Protein AF-A0A359MPA8-F1 (afdb_monomer)

Radius of gyration: 18.79 Å; Cα contacts (8 Å, |Δi|>4): 135; chains: 1; bounding box: 51×34×54 Å

pLDDT: mean 96.05, std 4.15, range [76.56, 98.75]

Nearest PDB structures (foldseek):
  2vrq-assembly3_C  TM=9.395E-01  e=3.680E-15  Thermobacillus xylanilyticus
  2vrk-assembly1_A  TM=9.372E-01  e=8.215E-15  Thermobacillus xylanilyticus
  6zt9-assembly1_C-2  TM=9.463E-01  e=1.312E-14  Thermobacillus xylanilyticus
  6zt9-assembly1_B  TM=9.565E-01  e=2.242E-14  Thermobacillus xylanilyticus
  6d25-assembly2_F  TM=9.970E-01  e=1.243E-12  Xanthomonas citri pv. citri str. 306

Structure (mmCIF, N/CA/C/O backbone):
data_AF-A0A359MPA8-F1
#
_entry.id   AF-A0A359MPA8-F1
#
loop_
_atom_site.group_PDB
_atom_site.id
_atom_site.type_symbol
_atom_site.label_atom_id
_atom_site.label_alt_id
_atom_site.label_comp_id
_atom_site.label_asym_id
_atom_site.label_entity_id
_atom_site.label_seq_id
_atom_site.pdbx_PDB_ins_code
_atom_site.Cartn_x
_atom_site.Cartn_y
_atom_site.Cartn_z
_atom_site.occupancy
_atom_site.B_iso_or_equiv
_atom_site.auth_seq_id
_atom_site.auth_comp_id
_atom_site.auth_asym_id
_atom_site.auth_atom_id
_atom_site.pdbx_PDB_model_num
ATOM 1 N N . MET A 1 1 ? -35.491 18.157 20.427 1.00 76.56 1 MET A N 1
ATOM 2 C CA . MET A 1 1 ? -34.309 18.252 21.314 1.00 76.56 1 MET A CA 1
ATOM 3 C C . MET A 1 1 ? -33.858 16.828 21.620 1.00 76.56 1 MET A C 1
ATOM 5 O O . MET A 1 1 ? -34.706 16.033 22.001 1.00 76.56 1 MET A O 1
ATOM 9 N N . VAL A 1 2 ? -32.594 16.470 21.375 1.00 92.50 2 VAL A N 1
ATOM 10 C CA . VAL A 1 2 ? -32.088 15.103 21.621 1.00 92.50 2 VAL A CA 1
ATOM 11 C C . VAL A 1 2 ? -31.337 15.079 22.949 1.00 92.50 2 VAL A C 1
ATOM 13 O O . VAL A 1 2 ? -30.534 15.971 23.213 1.00 92.50 2 VAL A O 1
ATOM 16 N N . LYS A 1 3 ? -31.595 14.060 23.777 1.00 94.38 3 LYS A N 1
ATOM 17 C CA . LYS A 1 3 ? -30.885 13.818 25.038 1.00 94.38 3 LYS A CA 1
ATOM 18 C C . LYS A 1 3 ? -30.109 12.506 24.936 1.00 94.38 3 LYS A C 1
ATOM 20 O O . LYS A 1 3 ? -30.696 11.470 24.642 1.00 94.38 3 LYS A O 1
ATOM 25 N N . LEU A 1 4 ? -28.803 12.560 25.190 1.00 95.94 4 LEU A N 1
ATOM 26 C CA . LEU A 1 4 ? -27.898 11.406 25.210 1.00 95.94 4 LEU A CA 1
ATOM 27 C C . LEU A 1 4 ? -27.312 11.228 26.615 1.00 95.94 4 LEU A C 1
ATOM 29 O O . LEU A 1 4 ? -27.088 12.206 27.325 1.00 95.94 4 LEU A O 1
ATOM 33 N N . PHE A 1 5 ? -27.056 9.979 27.007 1.00 96.12 5 PHE A N 1
ATOM 34 C CA . PHE A 1 5 ? -26.399 9.633 28.267 1.00 96.12 5 PHE A CA 1
ATOM 35 C C . PHE A 1 5 ? -25.278 8.623 28.012 1.00 96.12 5 PHE A C 1
ATOM 37 O O . PHE A 1 5 ? -25.505 7.588 27.384 1.00 96.12 5 PHE A O 1
ATOM 44 N N . VAL A 1 6 ? -24.081 8.912 28.524 1.00 96.75 6 VAL A N 1
ATOM 45 C CA . VAL A 1 6 ? -22.906 8.038 28.429 1.00 96.75 6 VAL A CA 1
ATOM 46 C C . VAL A 1 6 ? -22.594 7.505 29.824 1.00 96.75 6 VAL A C 1
ATOM 48 O O . VAL A 1 6 ? -22.337 8.280 30.740 1.00 96.75 6 VAL A O 1
ATOM 51 N N . ASN A 1 7 ? -22.626 6.180 29.990 1.00 97.38 7 ASN A N 1
ATOM 52 C CA . ASN A 1 7 ? -22.333 5.526 31.265 1.00 97.38 7 ASN A CA 1
ATOM 53 C C . ASN A 1 7 ? -20.922 4.906 31.247 1.00 97.38 7 ASN A C 1
ATOM 55 O O . ASN A 1 7 ? -20.761 3.835 30.652 1.00 97.38 7 ASN A O 1
ATOM 59 N N . PRO A 1 8 ? -19.920 5.507 31.916 1.00 95.94 8 PRO A N 1
ATOM 60 C CA . PRO A 1 8 ? -18.556 4.977 31.932 1.00 95.94 8 PRO A CA 1
ATOM 61 C C . PRO A 1 8 ? -18.437 3.639 32.682 1.00 95.94 8 PRO A C 1
ATOM 63 O O . PRO A 1 8 ? -17.514 2.875 32.418 1.00 95.94 8 PRO A O 1
ATOM 66 N N . ASN A 1 9 ? -19.401 3.294 33.545 1.00 97.31 9 ASN A N 1
ATOM 67 C CA . ASN A 1 9 ? -19.413 2.035 34.298 1.00 97.31 9 ASN A CA 1
ATOM 68 C C . ASN A 1 9 ? -19.991 0.855 33.494 1.00 97.31 9 ASN A C 1
ATOM 70 O O . ASN A 1 9 ? -20.021 -0.272 33.984 1.00 97.31 9 ASN A O 1
ATOM 74 N N . LYS A 1 10 ? -20.472 1.088 32.262 1.00 97.56 10 LYS A N 1
ATOM 75 C CA . LYS A 1 10 ? -21.071 0.055 31.402 1.00 97.56 10 LYS A CA 1
ATOM 76 C C . LYS A 1 10 ? -20.231 -0.183 30.145 1.00 97.56 10 LYS A C 1
ATOM 78 O O . LYS A 1 10 ? -20.598 0.250 29.052 1.00 97.56 10 LYS A O 1
ATOM 83 N N . LYS A 1 11 ? -19.124 -0.921 30.281 1.00 96.94 11 LYS A N 1
ATOM 84 C CA . LYS A 1 11 ? -18.295 -1.349 29.139 1.00 96.94 11 LYS A CA 1
ATOM 85 C C . LYS A 1 11 ? -19.082 -2.300 28.226 1.00 96.94 11 LYS A C 1
ATOM 87 O O . LYS A 1 11 ? -19.674 -3.267 28.696 1.00 96.94 11 LYS A O 1
ATOM 92 N N . LYS A 1 12 ? -19.096 -2.019 26.919 1.00 97.38 12 LYS A N 1
ATOM 93 C CA . LYS A 1 12 ? -19.820 -2.818 25.908 1.00 97.38 12 LYS A CA 1
ATOM 94 C C . LYS A 1 12 ? -18.946 -3.800 25.137 1.00 97.38 12 LYS A C 1
ATOM 96 O O . LYS A 1 12 ? -19.460 -4.783 24.624 1.00 97.38 12 LYS A O 1
ATOM 101 N N . GLY A 1 13 ? -17.648 -3.541 25.066 1.00 96.81 13 GLY A N 1
ATOM 102 C CA . GLY A 1 13 ? -16.708 -4.363 24.320 1.00 96.81 13 GLY A CA 1
ATOM 103 C C . GLY A 1 13 ? -15.340 -3.704 24.247 1.00 96.81 13 GLY A C 1
ATOM 104 O O . GLY A 1 13 ? -15.060 -2.742 24.970 1.00 96.81 13 GLY A O 1
ATOM 105 N N . HIS A 1 14 ? -14.495 -4.242 23.376 1.00 97.06 14 HIS A N 1
ATOM 106 C CA . HIS A 1 14 ? -13.218 -3.655 23.003 1.00 97.06 14 HIS A CA 1
ATOM 107 C C . HIS A 1 14 ? -13.295 -3.188 21.549 1.00 97.06 14 HIS A C 1
ATOM 109 O O . HIS A 1 14 ? -13.795 -3.909 20.689 1.00 97.06 14 HIS A O 1
ATOM 115 N N . ILE A 1 15 ? -12.825 -1.971 21.293 1.00 98.25 15 ILE A N 1
ATOM 116 C CA . ILE A 1 15 ? -12.674 -1.446 19.940 1.00 98.25 15 ILE A CA 1
ATOM 117 C C . ILE A 1 15 ? -11.290 -1.894 19.471 1.00 98.25 15 ILE A C 1
ATOM 119 O O . ILE A 1 15 ? -10.289 -1.310 19.881 1.00 98.25 15 ILE A O 1
ATOM 123 N N . ASN A 1 16 ? -11.248 -2.967 18.679 1.00 98.38 16 ASN A N 1
ATOM 124 C CA . ASN A 1 16 ? -10.008 -3.460 18.078 1.00 98.38 16 ASN A CA 1
ATOM 125 C C . ASN A 1 16 ? -9.422 -2.387 17.161 1.00 98.38 16 ASN A C 1
ATOM 127 O O . ASN A 1 16 ? -10.164 -1.753 16.411 1.00 98.38 16 ASN A O 1
ATOM 131 N N . LYS A 1 17 ? -8.101 -2.199 17.183 1.00 98.31 17 LYS A N 1
ATOM 132 C CA . LYS A 1 17 ? -7.444 -1.207 16.321 1.00 98.31 17 LYS A CA 1
ATOM 133 C C . LYS A 1 17 ? -7.685 -1.520 14.841 1.00 98.31 17 LYS A C 1
ATOM 135 O O . LYS A 1 17 ? -7.882 -0.604 14.062 1.00 98.31 17 LYS A O 1
ATOM 140 N N . GLU A 1 18 ? -7.779 -2.794 14.468 1.00 98.31 18 GLU A N 1
ATOM 141 C CA . GLU A 1 18 ? -7.922 -3.295 13.096 1.00 98.31 18 GLU A CA 1
ATOM 142 C C . GLU A 1 18 ? -9.197 -2.813 12.385 1.00 98.31 18 GLU A C 1
ATOM 144 O O . GLU A 1 18 ? -9.259 -2.879 11.160 1.00 98.31 18 GLU A O 1
ATOM 149 N N . ILE A 1 19 ? -10.184 -2.255 13.104 1.00 98.19 19 ILE A N 1
ATOM 150 C CA . ILE A 1 19 ? -11.317 -1.570 12.455 1.00 98.19 19 ILE A CA 1
ATOM 151 C C . ILE A 1 19 ? -10.874 -0.322 11.673 1.00 98.19 19 ILE A C 1
ATOM 153 O O . ILE A 1 19 ? -11.584 0.120 10.778 1.00 98.19 19 ILE A O 1
ATOM 157 N N . TYR A 1 20 ? -9.705 0.232 12.012 1.00 98.44 20 TYR A N 1
ATOM 158 C CA . TYR A 1 20 ? -9.037 1.337 11.321 1.00 98.44 20 TYR A CA 1
ATOM 159 C C . TYR A 1 20 ? -8.020 0.830 10.280 1.00 98.44 20 TYR A C 1
ATOM 161 O O . TYR A 1 20 ? -7.034 1.502 9.988 1.00 98.44 20 TYR A O 1
ATOM 169 N N . GLY A 1 21 ? -8.205 -0.390 9.768 1.00 98.38 21 GLY A N 1
ATOM 170 C CA . GL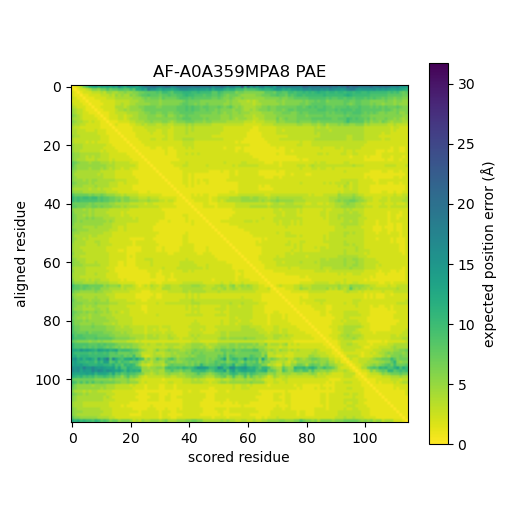Y A 1 21 ? -7.363 -0.972 8.726 1.00 98.38 21 GLY A CA 1
ATOM 171 C C . GLY A 1 21 ? -7.468 -0.250 7.382 1.00 98.38 21 GLY A C 1
ATOM 172 O O . GLY A 1 21 ? -8.465 0.404 7.077 1.00 98.38 21 GLY A O 1
ATOM 173 N N . HIS A 1 22 ? -6.432 -0.406 6.561 1.00 98.62 22 HIS A N 1
ATOM 174 C CA . HIS A 1 22 ? -6.336 0.184 5.227 1.00 98.62 22 HIS A CA 1
ATOM 175 C C . HIS A 1 22 ? -6.242 -0.883 4.132 1.00 98.62 22 HIS A C 1
ATOM 177 O O . HIS A 1 22 ? -5.962 -2.059 4.383 1.00 98.62 22 HIS A O 1
ATOM 183 N N . PHE A 1 23 ? -6.467 -0.456 2.891 1.00 98.69 23 PHE A N 1
ATOM 184 C CA . PHE A 1 23 ? -6.446 -1.313 1.716 1.00 98.69 23 PHE A CA 1
ATOM 185 C C . PHE A 1 23 ? -5.707 -0.628 0.556 1.00 98.69 23 PHE A C 1
ATOM 187 O O . PHE A 1 23 ? -6.043 0.501 0.208 1.00 98.69 23 PHE A O 1
ATOM 194 N N . SER A 1 24 ? -4.722 -1.317 -0.027 1.00 98.19 24 SER A N 1
ATOM 195 C CA . SER A 1 24 ? -3.921 -0.860 -1.169 1.00 98.19 24 SER A CA 1
ATOM 196 C C . SER A 1 24 ? -3.899 -1.921 -2.271 1.00 98.19 24 SER A C 1
ATOM 198 O O . SER A 1 24 ? -3.300 -2.985 -2.101 1.00 98.19 24 SER A O 1
ATOM 200 N N . GLU A 1 25 ? -4.558 -1.633 -3.390 1.00 98.38 25 GLU A N 1
ATOM 201 C CA . GLU A 1 25 ? -4.580 -2.490 -4.580 1.00 98.38 25 GLU A CA 1
ATOM 202 C C . GLU A 1 25 ? -3.569 -2.010 -5.622 1.00 98.38 25 GLU A C 1
ATOM 204 O O . GLU A 1 25 ? -3.321 -0.806 -5.727 1.00 98.38 25 GLU A O 1
ATOM 209 N N . HIS A 1 26 ? -3.037 -2.926 -6.436 1.00 97.50 26 HIS A N 1
ATOM 210 C CA . HIS A 1 26 ? -2.381 -2.575 -7.701 1.00 97.50 26 HIS A CA 1
ATOM 211 C C . HIS A 1 26 ? -3.415 -1.991 -8.679 1.00 97.50 26 HIS A C 1
ATOM 213 O O . HIS A 1 26 ? -3.941 -2.665 -9.562 1.00 97.50 26 HIS A O 1
ATOM 219 N N . LEU A 1 27 ? -3.758 -0.719 -8.466 1.00 96.50 27 LEU A N 1
ATOM 220 C CA . LEU A 1 27 ? -4.815 -0.003 -9.170 1.00 96.50 27 LEU A CA 1
ATOM 221 C C . LEU A 1 27 ? -4.399 1.452 -9.376 1.00 96.50 27 LEU A C 1
ATOM 223 O O . LEU A 1 27 ? -4.206 2.210 -8.418 1.00 96.50 27 LEU A O 1
ATOM 227 N N . GLY A 1 28 ? -4.294 1.850 -10.645 1.00 94.38 28 GLY A N 1
ATOM 228 C CA . GLY A 1 28 ? -3.941 3.211 -11.035 1.00 94.38 28 GLY A CA 1
ATOM 229 C C . GLY A 1 28 ? -2.649 3.665 -10.360 1.00 94.38 28 GLY A C 1
ATOM 230 O O . GLY A 1 28 ? -1.587 3.101 -10.597 1.00 94.38 28 GLY A O 1
ATOM 231 N N . ARG A 1 29 ? -2.756 4.680 -9.496 1.00 96.56 29 ARG A N 1
ATOM 232 C CA . ARG A 1 29 ? -1.615 5.288 -8.794 1.00 96.56 29 ARG A CA 1
ATOM 233 C C . ARG A 1 29 ? -1.576 4.989 -7.295 1.00 96.56 29 ARG A C 1
ATOM 235 O O . ARG A 1 29 ? -0.963 5.730 -6.535 1.00 96.56 29 ARG A O 1
ATOM 242 N N . CYS A 1 30 ? -2.297 3.961 -6.842 1.00 97.69 30 CYS A N 1
ATOM 243 C CA . CYS A 1 30 ? -2.298 3.586 -5.428 1.00 97.69 30 CYS A CA 1
ATOM 244 C C . CYS A 1 30 ? -0.909 3.092 -4.996 1.00 97.69 30 CYS A C 1
ATOM 246 O O . CYS A 1 30 ? -0.344 3.623 -4.042 1.00 97.69 30 CYS A O 1
ATOM 248 N N . ILE A 1 31 ? -0.343 2.132 -5.736 1.00 98.25 31 ILE A N 1
ATOM 249 C CA . ILE A 1 31 ? 1.009 1.613 -5.496 1.00 98.25 31 ILE A CA 1
ATOM 250 C C . ILE A 1 31 ? 2.045 2.492 -6.195 1.00 98.25 31 ILE A C 1
ATOM 252 O O . ILE A 1 31 ? 2.826 3.161 -5.522 1.00 98.25 31 ILE A O 1
ATOM 256 N N . TYR A 1 32 ? 2.025 2.546 -7.526 1.00 97.69 32 TYR A N 1
ATOM 257 C CA . TYR A 1 32 ? 2.971 3.348 -8.303 1.00 97.69 32 TYR A CA 1
ATOM 258 C C . TYR A 1 32 ? 2.664 4.841 -8.187 1.00 97.69 32 TYR A C 1
ATOM 260 O O . TYR A 1 32 ? 1.513 5.243 -8.318 1.00 97.69 32 TYR A O 1
ATOM 268 N N . GLU A 1 33 ? 3.686 5.658 -7.920 1.00 97.50 33 GLU A N 1
ATOM 269 C CA . GLU A 1 33 ? 3.607 7.086 -7.547 1.00 97.50 33 GLU A CA 1
ATOM 270 C C . GLU A 1 33 ? 3.022 7.345 -6.140 1.00 97.50 33 GLU A C 1
ATOM 272 O O . GLU A 1 33 ? 3.526 8.198 -5.396 1.00 97.50 33 GLU A O 1
ATOM 277 N N . GLY A 1 34 ? 1.975 6.609 -5.754 1.00 98.06 34 GLY A N 1
ATOM 278 C CA . GLY A 1 34 ? 1.278 6.766 -4.475 1.00 98.06 34 GLY A CA 1
ATOM 279 C C . GLY A 1 34 ? 2.062 6.267 -3.264 1.00 98.06 34 GLY A C 1
ATOM 280 O O . GLY A 1 34 ? 2.079 6.936 -2.234 1.00 98.06 34 GLY A O 1
ATOM 281 N N . VAL A 1 35 ? 2.746 5.130 -3.384 1.00 98.38 35 VAL A N 1
ATOM 282 C CA . VAL A 1 35 ? 3.593 4.561 -2.321 1.00 98.38 35 VAL A CA 1
ATOM 283 C C . VAL A 1 35 ? 5.008 4.321 -2.832 1.00 98.38 35 VAL A C 1
ATOM 285 O O . VAL A 1 35 ? 5.978 4.720 -2.186 1.00 98.38 35 VAL A O 1
ATOM 288 N N . TYR A 1 36 ? 5.124 3.708 -4.005 1.00 98.50 36 TYR A N 1
ATOM 289 C CA . TYR A 1 36 ? 6.377 3.303 -4.613 1.00 98.50 36 TYR A CA 1
ATOM 290 C C . TYR A 1 36 ? 6.704 4.181 -5.823 1.00 98.50 36 TYR A C 1
ATOM 292 O O . TYR A 1 36 ? 5.933 4.284 -6.776 1.00 98.50 36 TYR A O 1
ATOM 300 N N . VAL A 1 37 ? 7.865 4.826 -5.766 1.00 98.38 37 VAL A N 1
ATOM 301 C CA . VAL A 1 37 ? 8.414 5.719 -6.797 1.00 98.38 37 VAL A CA 1
ATOM 302 C C . VAL A 1 37 ? 9.689 5.153 -7.436 1.00 98.38 37 VAL A C 1
ATOM 304 O O . VAL A 1 37 ? 10.164 5.691 -8.430 1.00 98.38 37 VAL A O 1
ATOM 307 N N . GLY A 1 38 ? 10.226 4.053 -6.897 1.00 96.81 38 GLY A N 1
ATOM 308 C CA . GLY A 1 38 ? 11.466 3.427 -7.357 1.00 96.81 38 GLY A CA 1
ATOM 309 C C . GLY A 1 38 ? 12.733 4.083 -6.798 1.00 96.81 38 GLY A C 1
ATOM 310 O O . GLY A 1 38 ? 12.739 5.249 -6.405 1.00 96.81 38 GLY A O 1
ATOM 311 N N . ASP A 1 39 ? 13.819 3.310 -6.754 1.00 93.75 39 ASP A N 1
ATOM 312 C CA . ASP A 1 39 ? 15.053 3.670 -6.034 1.00 93.75 39 ASP A CA 1
ATOM 313 C C . ASP A 1 39 ? 15.750 4.916 -6.616 1.00 93.75 39 ASP A C 1
ATOM 315 O O . ASP A 1 39 ? 16.345 5.706 -5.887 1.00 93.75 39 ASP A O 1
ATOM 319 N N . ASN A 1 40 ? 15.620 5.128 -7.930 1.00 94.88 40 ASN A N 1
ATOM 320 C CA . ASN A 1 40 ? 16.273 6.217 -8.667 1.00 94.88 40 ASN A CA 1
ATOM 321 C C . ASN A 1 40 ? 15.389 7.467 -8.842 1.00 94.88 40 ASN A C 1
ATOM 323 O O . ASN A 1 40 ? 15.731 8.353 -9.623 1.00 94.88 40 ASN A O 1
ATOM 327 N N . SER A 1 41 ? 14.233 7.534 -8.179 1.00 97.69 41 SER A N 1
ATOM 328 C CA . SER A 1 41 ? 13.328 8.683 -8.285 1.00 97.69 41 SER A CA 1
ATOM 329 C C . SER A 1 41 ? 13.882 9.922 -7.568 1.00 97.69 41 SER A C 1
ATOM 331 O O . SER A 1 41 ? 14.408 9.823 -6.461 1.00 97.69 41 SER A O 1
ATOM 333 N N . GLU A 1 42 ? 13.666 11.107 -8.150 1.00 98.06 42 GLU A N 1
ATOM 334 C CA . GLU A 1 42 ? 13.971 12.405 -7.520 1.00 98.06 42 GLU A CA 1
ATOM 335 C C . GLU A 1 42 ? 13.119 12.670 -6.265 1.00 98.06 42 GLU A C 1
ATOM 337 O O . GLU A 1 42 ? 13.521 13.422 -5.375 1.00 98.06 42 GLU A O 1
ATOM 342 N N . ILE A 1 43 ? 11.944 12.035 -6.164 1.00 98.56 43 ILE A N 1
ATOM 343 C CA . ILE A 1 43 ? 11.099 12.094 -4.966 1.00 98.56 43 ILE A CA 1
ATOM 344 C C . ILE A 1 43 ? 11.847 11.427 -3.797 1.00 98.56 43 ILE A C 1
ATOM 346 O O . ILE A 1 43 ? 12.217 10.252 -3.915 1.00 98.56 43 ILE A O 1
ATOM 350 N N . PRO A 1 44 ? 12.017 12.115 -2.646 1.00 98.56 44 PRO A N 1
ATOM 351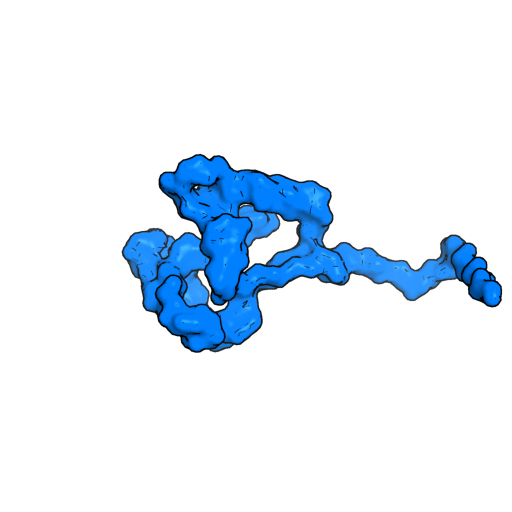 C CA . PRO A 1 44 ? 12.703 11.561 -1.485 1.00 98.56 44 PRO A CA 1
ATOM 352 C C . PRO A 1 44 ? 12.093 10.233 -1.025 1.00 98.56 44 PRO A C 1
ATOM 354 O O . PRO A 1 44 ? 10.950 10.178 -0.563 1.00 98.56 44 PRO A O 1
ATOM 357 N N . ASN A 1 45 ? 12.880 9.164 -1.108 1.00 98.56 45 ASN A N 1
ATOM 358 C CA . ASN A 1 45 ? 12.425 7.803 -0.843 1.00 98.56 45 ASN A CA 1
ATOM 359 C C . ASN A 1 45 ? 13.435 7.007 0.002 1.00 98.56 45 ASN A C 1
ATOM 361 O O . ASN A 1 45 ? 14.580 7.426 0.195 1.00 98.56 45 ASN A O 1
ATOM 365 N N . THR A 1 46 ? 12.969 5.892 0.557 1.00 97.88 46 THR A N 1
ATOM 366 C CA . THR A 1 46 ? 13.783 4.827 1.153 1.00 97.88 46 THR A CA 1
ATOM 367 C C . THR A 1 46 ? 13.405 3.541 0.430 1.00 97.88 46 THR A C 1
ATOM 369 O O . THR A 1 46 ? 12.230 3.187 0.455 1.00 97.88 46 THR A O 1
ATOM 372 N N . ASN A 1 47 ? 14.360 2.873 -0.225 1.00 96.75 47 ASN A N 1
ATOM 373 C CA . ASN A 1 47 ? 14.130 1.638 -0.996 1.00 96.75 47 ASN A CA 1
ATOM 374 C C . ASN A 1 47 ? 12.932 1.750 -1.963 1.00 96.75 47 ASN A C 1
ATOM 376 O O . ASN A 1 47 ? 12.074 0.872 -2.055 1.00 96.75 47 ASN A O 1
ATOM 380 N N . GLY A 1 48 ? 12.823 2.910 -2.618 1.00 98.00 48 GLY A N 1
ATOM 381 C CA . GLY A 1 48 ? 11.774 3.223 -3.579 1.00 98.00 48 GLY A CA 1
ATOM 382 C C . GLY A 1 48 ? 10.434 3.628 -2.970 1.00 98.00 48 GLY A C 1
ATOM 383 O O . GLY A 1 48 ? 9.575 4.105 -3.704 1.00 98.00 48 GLY A O 1
ATOM 384 N N . MET A 1 49 ? 10.235 3.525 -1.654 1.00 98.44 49 MET A N 1
ATOM 385 C CA . MET A 1 49 ? 9.024 4.003 -0.976 1.00 98.44 49 MET A CA 1
ATOM 386 C C . MET A 1 49 ? 9.162 5.477 -0.591 1.00 98.44 49 MET A C 1
ATOM 388 O O . MET A 1 49 ? 10.104 5.865 0.107 1.00 98.44 49 MET A O 1
ATOM 392 N N . ARG A 1 50 ? 8.225 6.325 -1.023 1.00 98.69 50 ARG A N 1
ATOM 393 C CA . ARG A 1 50 ? 8.299 7.774 -0.770 1.00 98.69 50 AR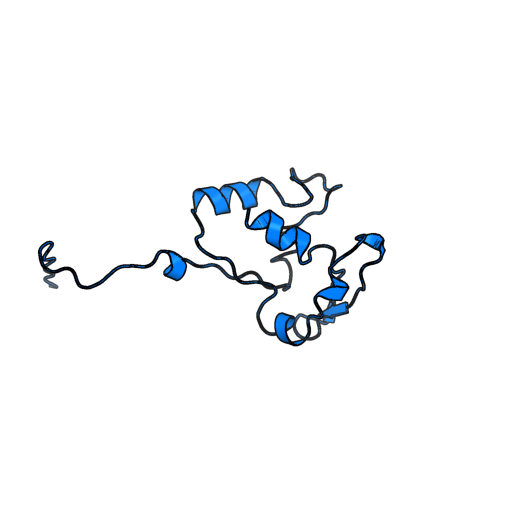G A CA 1
ATOM 394 C C . ARG A 1 50 ? 8.149 8.103 0.723 1.00 98.69 50 ARG A C 1
ATOM 396 O O . ARG A 1 50 ? 7.228 7.642 1.401 1.00 98.69 50 ARG A O 1
ATOM 403 N N . LYS A 1 51 ? 9.083 8.899 1.257 1.00 98.56 51 LYS A N 1
ATOM 404 C CA . LYS A 1 51 ? 9.235 9.130 2.709 1.00 98.56 51 LYS A CA 1
ATOM 405 C C . LYS A 1 51 ? 8.058 9.870 3.332 1.00 98.56 51 LYS A C 1
ATOM 407 O O . LYS A 1 51 ? 7.718 9.618 4.484 1.00 98.56 51 LYS A O 1
ATOM 412 N N . ASP A 1 52 ? 7.465 10.794 2.591 1.00 98.62 52 ASP A N 1
ATOM 413 C CA . ASP A 1 52 ? 6.328 11.598 3.030 1.00 98.62 52 ASP A CA 1
ATOM 414 C C . ASP A 1 52 ? 5.092 10.736 3.326 1.00 98.62 52 ASP A C 1
ATOM 416 O O . ASP A 1 52 ? 4.507 10.860 4.403 1.00 98.62 52 ASP A O 1
ATOM 420 N N . VAL A 1 53 ? 4.748 9.802 2.435 1.00 98.50 53 VAL A N 1
ATOM 421 C CA . VAL A 1 53 ? 3.613 8.887 2.630 1.00 98.50 53 VAL A CA 1
ATOM 422 C C . VAL A 1 53 ? 3.903 7.878 3.733 1.00 98.50 53 VAL A C 1
ATOM 424 O O . VAL A 1 53 ? 3.075 7.715 4.626 1.00 98.50 53 VAL A O 1
ATOM 427 N N . VAL A 1 54 ? 5.088 7.257 3.747 1.00 98.19 54 VAL A N 1
ATOM 428 C CA . VAL A 1 54 ? 5.455 6.308 4.816 1.00 98.19 54 VAL A CA 1
ATOM 429 C C . VAL A 1 54 ? 5.396 6.984 6.189 1.00 98.19 54 VAL A C 1
ATOM 431 O O . VAL A 1 54 ? 4.860 6.411 7.139 1.00 98.19 54 VAL A O 1
ATOM 434 N N . LYS A 1 55 ? 5.886 8.225 6.302 1.00 98.50 55 LYS A N 1
ATOM 435 C CA . LYS A 1 55 ? 5.793 9.000 7.542 1.00 98.50 55 LYS A CA 1
ATOM 436 C C . LYS A 1 55 ? 4.337 9.253 7.937 1.00 98.50 55 LYS A C 1
ATOM 438 O O . LYS A 1 55 ? 3.987 9.024 9.090 1.00 98.50 55 LYS A O 1
ATOM 443 N N . ALA A 1 56 ? 3.493 9.684 7.002 1.00 98.50 56 ALA A N 1
ATOM 444 C CA . ALA A 1 56 ? 2.083 9.944 7.281 1.00 98.50 56 ALA A CA 1
ATOM 445 C C . ALA A 1 56 ? 1.340 8.679 7.753 1.00 98.50 56 ALA A C 1
ATOM 447 O O . ALA A 1 56 ? 0.605 8.733 8.737 1.00 98.50 56 ALA A O 1
ATOM 448 N N . LEU A 1 57 ? 1.585 7.525 7.121 1.00 98.12 57 LEU A N 1
ATOM 449 C CA . LEU A 1 57 ? 0.998 6.241 7.528 1.00 98.12 57 LEU A CA 1
ATOM 450 C C . LEU A 1 57 ? 1.453 5.818 8.936 1.00 98.12 57 LEU A C 1
ATOM 452 O O . LEU A 1 57 ? 0.641 5.331 9.729 1.00 98.12 57 LEU A O 1
ATOM 456 N N . LYS A 1 58 ? 2.728 6.053 9.279 1.00 97.44 58 LYS A N 1
ATOM 457 C CA . LYS A 1 58 ? 3.266 5.811 10.630 1.00 97.44 58 LYS A CA 1
ATOM 458 C C . LYS A 1 58 ? 2.642 6.745 11.670 1.00 97.44 58 LYS A C 1
ATOM 460 O O . LYS A 1 58 ? 2.229 6.275 12.729 1.00 97.44 58 LYS A O 1
ATOM 465 N N . ASP A 1 59 ? 2.494 8.031 11.355 1.00 98.38 59 ASP A N 1
ATOM 466 C CA . ASP A 1 59 ? 1.852 9.018 12.236 1.00 98.38 59 ASP A CA 1
ATOM 467 C C . ASP A 1 59 ? 0.364 8.692 12.475 1.00 98.38 59 ASP A C 1
ATOM 469 O O . ASP A 1 59 ? -0.140 8.860 13.588 1.00 98.38 59 ASP A O 1
ATOM 473 N N . MET A 1 60 ? -0.325 8.154 11.459 1.00 98.00 60 MET A N 1
ATOM 474 C CA . MET A 1 60 ? -1.702 7.648 11.558 1.00 98.00 60 MET A CA 1
ATOM 475 C C . MET A 1 60 ? -1.826 6.356 12.375 1.00 98.00 60 MET A C 1
ATOM 477 O O . MET A 1 60 ? -2.934 6.008 12.785 1.00 98.00 60 MET A O 1
ATOM 481 N N . LYS A 1 61 ? -0.712 5.659 12.639 1.00 97.75 61 LYS A N 1
ATOM 482 C CA . LYS A 1 61 ? -0.659 4.384 13.373 1.00 97.75 61 LYS A CA 1
ATOM 483 C C . LYS A 1 61 ? -1.541 3.311 12.737 1.00 97.75 61 LYS A C 1
ATOM 485 O O . LYS A 1 61 ? -2.311 2.646 13.436 1.00 97.75 61 LYS A O 1
ATOM 490 N N . ILE A 1 62 ? -1.434 3.153 11.414 1.00 98.06 62 ILE A N 1
ATOM 491 C CA . ILE A 1 62 ? -2.236 2.156 10.704 1.00 98.06 62 ILE A CA 1
ATOM 492 C C . ILE A 1 62 ? -1.982 0.752 11.292 1.00 98.06 62 ILE A C 1
ATOM 494 O O . ILE A 1 62 ? -0.831 0.358 11.486 1.00 98.06 62 ILE A O 1
ATOM 498 N N . PRO A 1 63 ? -3.034 -0.004 11.639 1.00 98.25 63 PRO A N 1
ATOM 499 C CA . PRO A 1 63 ? -2.884 -1.257 12.375 1.00 98.25 63 PRO A CA 1
ATOM 500 C C . PRO A 1 63 ? -2.707 -2.473 11.466 1.00 98.25 63 PRO A C 1
ATOM 502 O O . PRO A 1 63 ? -2.140 -3.473 11.896 1.00 98.25 63 PRO A O 1
ATOM 505 N N . VAL A 1 64 ? -3.240 -2.399 10.245 1.00 98.44 64 VAL A N 1
ATOM 506 C CA . VAL A 1 64 ? -3.220 -3.464 9.242 1.00 98.44 64 VAL A CA 1
ATOM 507 C C . VAL A 1 64 ? -3.395 -2.849 7.854 1.00 98.44 64 VAL A C 1
ATOM 509 O O . VAL A 1 64 ? -4.156 -1.891 7.687 1.00 98.44 64 VAL A O 1
ATOM 512 N N . LEU A 1 65 ? -2.702 -3.410 6.866 1.00 98.56 65 LEU A N 1
ATOM 513 C CA . LEU A 1 65 ? -2.794 -3.024 5.463 1.00 98.56 65 LEU A CA 1
ATOM 514 C C . LEU A 1 65 ? -3.038 -4.275 4.612 1.00 98.56 65 LEU A C 1
ATOM 516 O O . LEU A 1 65 ? -2.289 -5.243 4.704 1.00 98.56 65 LEU A O 1
ATOM 520 N N . ARG A 1 66 ? -4.101 -4.272 3.801 1.00 98.75 66 ARG A N 1
ATOM 521 C CA . ARG A 1 66 ? -4.414 -5.356 2.856 1.00 98.75 66 ARG A CA 1
ATOM 522 C C . ARG A 1 66 ? -3.838 -5.046 1.467 1.00 98.75 66 ARG A C 1
ATOM 524 O O . ARG A 1 66 ? -4.035 -3.946 0.966 1.00 98.75 66 ARG A O 1
ATOM 531 N N . TRP A 1 67 ? -3.216 -6.040 0.838 1.00 98.75 67 TRP A N 1
ATOM 532 C CA . TRP A 1 67 ? -2.576 -6.022 -0.492 1.00 98.75 67 TRP A CA 1
ATOM 533 C C . TRP A 1 67 ? -2.539 -7.474 -1.035 1.00 98.75 67 TRP A C 1
ATOM 535 O O . TRP A 1 67 ? -2.642 -8.383 -0.205 1.00 98.75 67 TRP A O 1
ATOM 545 N N . PRO A 1 68 ? -2.434 -7.771 -2.352 1.00 97.56 68 PRO A N 1
ATOM 546 C CA . PRO A 1 68 ? -2.311 -6.893 -3.533 1.00 97.56 68 PRO A CA 1
ATOM 547 C C . PRO A 1 68 ? -3.644 -6.431 -4.117 1.00 97.56 68 PRO A C 1
ATOM 549 O O . PRO A 1 68 ? -3.673 -5.591 -5.006 1.00 97.56 68 PRO A O 1
ATOM 552 N N . GLY A 1 69 ? -4.727 -6.939 -3.539 1.00 91.25 69 GLY A N 1
ATOM 553 C CA . GLY A 1 69 ? -6.031 -6.316 -3.509 1.00 91.25 69 GLY A CA 1
ATOM 554 C C . GLY A 1 69 ? -7.020 -6.639 -4.605 1.00 91.25 69 GLY A C 1
ATOM 555 O O . GLY A 1 69 ? -6.660 -6.788 -5.759 1.00 91.25 69 GLY A O 1
ATOM 556 N N . GLY A 1 70 ? -8.286 -6.679 -4.177 1.00 96.38 70 GLY A N 1
ATOM 557 C CA . GLY A 1 70 ? -9.463 -6.622 -5.035 1.00 96.38 70 GLY A CA 1
ATOM 558 C C . GLY A 1 70 ? -9.439 -7.664 -6.136 1.00 96.38 70 GLY A C 1
ATOM 559 O O . GLY A 1 70 ? -9.086 -8.812 -5.887 1.00 96.38 70 GLY A O 1
ATOM 560 N N . CYS A 1 71 ? -9.808 -7.231 -7.336 1.00 94.81 71 CYS A N 1
ATOM 561 C CA . CYS A 1 71 ? -9.815 -8.089 -8.518 1.00 94.81 71 CYS A CA 1
ATOM 562 C C . CYS A 1 71 ? -8.385 -8.434 -8.956 1.00 94.81 71 CYS A C 1
ATOM 564 O O . CYS A 1 71 ? -8.151 -9.511 -9.494 1.00 94.81 71 CYS A O 1
ATOM 566 N N . PHE A 1 72 ? -7.407 -7.557 -8.686 1.00 96.25 72 PHE A N 1
ATOM 567 C CA . PHE A 1 72 ? -6.011 -7.831 -9.023 1.00 96.25 72 PHE A CA 1
ATOM 568 C C . PHE A 1 72 ? -5.467 -9.056 -8.273 1.00 96.25 72 PHE A C 1
ATOM 570 O O . PHE A 1 72 ? -4.733 -9.860 -8.843 1.00 96.25 72 PHE A O 1
ATOM 577 N N . ALA A 1 73 ? -5.854 -9.242 -7.009 1.00 97.19 73 ALA A N 1
ATOM 578 C CA . ALA A 1 73 ? -5.409 -10.375 -6.201 1.00 97.19 73 ALA A CA 1
ATOM 579 C C . ALA A 1 73 ? -5.839 -11.736 -6.764 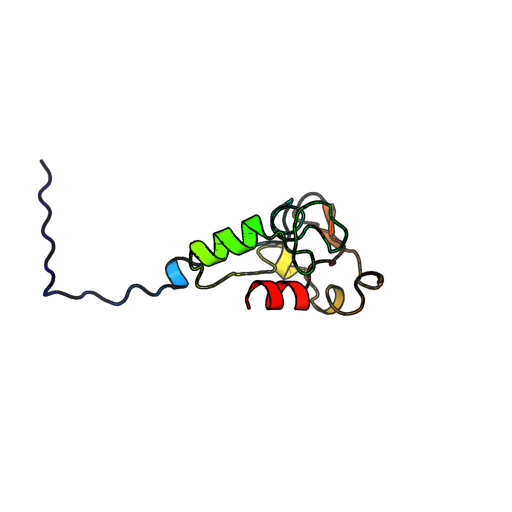1.00 97.19 73 ALA A C 1
ATOM 581 O O . ALA A 1 73 ? -5.117 -12.711 -6.561 1.00 97.19 73 ALA A O 1
ATOM 582 N N . ASP A 1 74 ? -6.965 -11.799 -7.477 1.00 95.69 74 ASP A N 1
ATOM 583 C CA . ASP A 1 74 ? -7.477 -13.041 -8.065 1.00 95.69 74 ASP A CA 1
ATOM 584 C C . ASP A 1 74 ? -6.641 -13.501 -9.276 1.00 95.69 74 ASP A C 1
ATOM 586 O O . ASP A 1 74 ? -6.603 -14.690 -9.592 1.00 95.69 74 ASP A O 1
ATOM 590 N N . GLU A 1 75 ? -5.922 -12.576 -9.920 1.00 94.44 75 GLU A N 1
ATOM 591 C CA . GLU A 1 75 ? -5.054 -12.837 -11.078 1.00 94.44 75 GLU A CA 1
ATOM 592 C C . GLU A 1 75 ? -3.555 -12.740 -10.747 1.00 94.44 75 GLU A C 1
ATOM 594 O O . GLU A 1 75 ? -2.700 -13.017 -11.592 1.00 94.44 75 GLU A O 1
ATOM 599 N N . TYR A 1 76 ? -3.206 -12.356 -9.517 1.00 96.50 76 TYR A N 1
ATOM 600 C CA . TYR A 1 76 ? -1.821 -12.134 -9.126 1.00 96.50 76 TYR A CA 1
ATOM 601 C C . TYR A 1 76 ? -1.085 -13.441 -8.814 1.00 96.50 76 TYR A C 1
ATOM 603 O O . TYR A 1 76 ? -1.371 -14.155 -7.848 1.00 96.50 76 TYR A O 1
ATOM 611 N N . HIS A 1 77 ? -0.035 -13.721 -9.584 1.00 97.19 77 HIS A N 1
ATOM 612 C CA . HIS A 1 77 ? 0.896 -14.807 -9.305 1.00 97.19 77 HIS A CA 1
ATOM 613 C C . HIS A 1 77 ? 2.124 -14.273 -8.564 1.00 97.19 77 HIS A C 1
ATOM 615 O O . HIS A 1 77 ? 3.052 -13.760 -9.173 1.00 97.19 77 HIS A O 1
ATOM 621 N N . TRP A 1 78 ? 2.181 -14.458 -7.243 1.00 97.94 78 TRP A N 1
ATOM 622 C CA . TRP A 1 78 ? 3.211 -13.848 -6.380 1.00 97.94 78 TRP A CA 1
ATOM 623 C C . TRP A 1 78 ? 4.673 -14.047 -6.816 1.00 97.94 78 TRP A C 1
ATOM 625 O O . TRP A 1 78 ? 5.515 -13.201 -6.528 1.00 97.94 78 TRP A O 1
ATOM 635 N N . ARG A 1 79 ? 4.990 -15.145 -7.518 1.00 97.88 79 ARG A N 1
ATOM 636 C CA . ARG A 1 79 ? 6.340 -15.406 -8.047 1.00 97.88 79 ARG A CA 1
ATOM 637 C C . ARG A 1 79 ? 6.760 -14.431 -9.145 1.00 97.88 79 ARG A C 1
ATOM 639 O O . ARG A 1 79 ? 7.952 -14.293 -9.390 1.00 97.88 79 ARG A O 1
ATOM 646 N N . ASP A 1 80 ? 5.809 -13.773 -9.793 1.00 97.56 80 ASP A 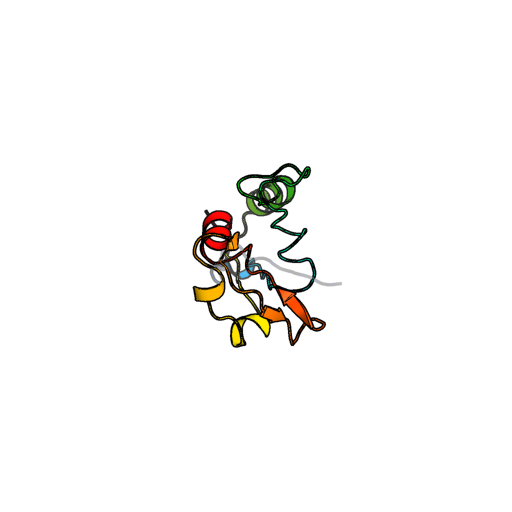N 1
ATOM 647 C CA . ASP A 1 80 ? 6.095 -12.770 -10.811 1.00 97.56 80 ASP A CA 1
ATOM 648 C C . ASP A 1 80 ? 6.612 -11.460 -10.180 1.00 97.56 80 ASP A C 1
ATOM 650 O O . ASP A 1 80 ? 7.305 -10.704 -10.856 1.00 97.56 80 ASP A O 1
ATOM 654 N N . GLY A 1 81 ? 6.370 -11.238 -8.877 1.00 97.81 81 GLY A N 1
ATOM 655 C CA . GLY A 1 81 ? 6.816 -10.075 -8.097 1.00 97.81 81 GLY A CA 1
ATOM 656 C C . GLY A 1 81 ? 7.975 -10.328 -7.125 1.00 97.81 81 GLY A C 1
ATOM 657 O O . GLY A 1 81 ? 8.114 -9.612 -6.134 1.00 97.81 81 GLY A O 1
ATOM 658 N N . ILE A 1 82 ? 8.805 -11.349 -7.355 1.00 98.12 82 ILE A N 1
ATOM 659 C CA . ILE A 1 82 ? 10.006 -11.623 -6.543 1.00 98.12 82 ILE A CA 1
ATOM 660 C C . ILE A 1 82 ? 11.247 -11.799 -7.421 1.00 98.12 82 ILE A C 1
ATOM 662 O O . ILE A 1 82 ? 11.150 -11.996 -8.627 1.00 98.12 82 ILE A O 1
ATOM 666 N N . GLY A 1 83 ? 12.424 -11.791 -6.793 1.00 97.50 83 GLY A N 1
ATOM 667 C CA . GLY A 1 83 ? 13.702 -11.883 -7.495 1.00 97.50 83 GLY A CA 1
ATOM 668 C C . GLY A 1 83 ? 14.183 -10.523 -8.013 1.00 97.50 83 GLY A C 1
ATOM 669 O O . GLY A 1 83 ? 13.595 -9.490 -7.657 1.00 97.50 83 GLY A O 1
ATOM 670 N N . PRO A 1 84 ? 15.265 -10.509 -8.815 1.00 97.00 84 PRO A N 1
ATOM 671 C CA . PRO A 1 84 ? 15.833 -9.279 -9.362 1.00 97.00 84 PRO A CA 1
ATOM 672 C C . PRO A 1 84 ? 14.784 -8.496 -10.160 1.00 97.00 84 PRO A C 1
ATOM 674 O O . PRO A 1 84 ? 14.130 -9.076 -11.033 1.00 97.00 84 PRO A O 1
ATOM 677 N N . LYS A 1 85 ? 14.588 -7.208 -9.838 1.00 94.38 85 LYS A N 1
ATOM 678 C CA . LYS A 1 85 ? 13.474 -6.375 -10.343 1.00 94.38 85 LYS A CA 1
ATOM 679 C C . LYS A 1 85 ? 13.423 -6.356 -11.877 1.00 94.38 85 LYS A C 1
ATOM 681 O O . LYS A 1 85 ? 12.352 -6.455 -12.459 1.00 94.38 85 LYS A O 1
ATOM 686 N N . GLU A 1 86 ? 14.578 -6.321 -12.530 1.00 94.44 86 GLU A N 1
ATOM 687 C CA . GLU A 1 86 ? 14.757 -6.329 -13.984 1.00 94.44 86 GLU A CA 1
ATOM 688 C C . GLU A 1 86 ? 14.336 -7.638 -14.672 1.00 94.44 86 GLU A C 1
ATOM 690 O O . GLU A 1 86 ? 14.095 -7.650 -15.878 1.00 94.44 86 GLU A O 1
ATOM 695 N N . SER A 1 87 ? 14.242 -8.734 -13.914 1.00 95.81 87 SER A N 1
ATOM 696 C CA . SER A 1 87 ? 13.848 -10.061 -14.408 1.00 95.81 87 SER A CA 1
ATOM 697 C C . SER A 1 87 ? 12.391 -10.422 -14.104 1.00 95.81 87 SER A C 1
ATOM 699 O O . SER A 1 87 ? 11.905 -11.460 -14.562 1.00 95.81 87 SER A O 1
ATOM 701 N N . ARG A 1 88 ? 11.690 -9.582 -13.330 1.00 97.62 88 ARG A N 1
ATOM 702 C CA . ARG A 1 88 ? 10.291 -9.799 -12.949 1.00 97.62 88 ARG A CA 1
ATOM 703 C C . ARG A 1 88 ? 9.384 -9.717 -14.174 1.00 97.62 88 ARG A C 1
ATOM 705 O O . ARG A 1 88 ? 9.633 -8.957 -15.114 1.00 97.62 88 ARG A O 1
ATOM 712 N N . LYS A 1 89 ? 8.331 -10.538 -14.190 1.00 95.19 89 LYS A N 1
ATOM 713 C CA . LYS A 1 89 ? 7.420 -10.579 -15.338 1.00 95.19 89 LYS A CA 1
ATOM 714 C C . LYS A 1 89 ? 6.516 -9.363 -15.327 1.00 95.19 89 LYS A C 1
ATOM 716 O O . LYS A 1 89 ? 5.956 -9.012 -14.296 1.00 95.19 89 LYS A O 1
ATOM 721 N N . LYS A 1 90 ? 6.295 -8.798 -16.508 1.00 94.00 90 LYS A N 1
ATOM 722 C CA . LYS A 1 90 ? 5.246 -7.805 -16.725 1.00 94.00 90 LYS A CA 1
ATOM 723 C C . LYS A 1 90 ? 3.927 -8.515 -17.002 1.00 94.00 90 LYS A C 1
ATOM 725 O O . LYS A 1 90 ? 3.914 -9.516 -17.719 1.00 94.00 90 LYS A O 1
ATOM 730 N N . MET A 1 91 ? 2.833 -7.985 -16.476 1.00 91.44 91 MET A N 1
ATOM 731 C CA . MET A 1 91 ? 1.483 -8.482 -16.729 1.00 91.44 91 MET A CA 1
ATOM 732 C C . MET A 1 91 ? 0.557 -7.343 -17.153 1.00 91.44 91 MET A C 1
ATOM 734 O O . MET A 1 91 ? 0.868 -6.169 -16.971 1.00 91.44 91 MET A O 1
ATOM 738 N N . ILE A 1 92 ? -0.574 -7.688 -17.761 1.00 88.62 92 ILE A N 1
ATOM 739 C CA . ILE A 1 92 ? -1.619 -6.718 -18.084 1.00 88.62 92 ILE A CA 1
ATOM 740 C C . ILE A 1 92 ? -2.592 -6.705 -16.917 1.00 88.62 92 ILE A C 1
ATOM 742 O O . ILE A 1 92 ? -3.146 -7.742 -16.562 1.00 88.62 92 ILE A O 1
ATOM 746 N N . ASN A 1 93 ? -2.825 -5.530 -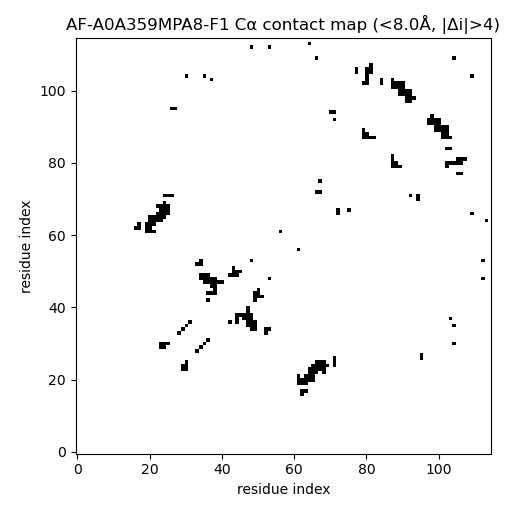16.347 1.00 85.94 93 ASN A N 1
ATOM 747 C CA . ASN A 1 93 ? -3.880 -5.333 -15.371 1.00 85.94 93 ASN A CA 1
ATOM 748 C C . ASN A 1 93 ? -5.231 -5.265 -16.101 1.00 85.94 93 ASN A C 1
ATOM 750 O O . ASN A 1 93 ? -5.668 -4.204 -16.552 1.00 85.94 93 ASN A O 1
ATOM 754 N N . THR A 1 94 ? -5.845 -6.432 -16.283 1.00 84.50 94 THR A N 1
ATOM 755 C CA . THR A 1 94 ? -7.052 -6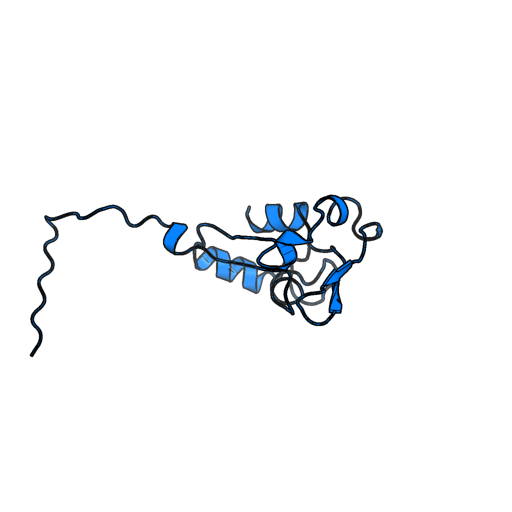.660 -17.097 1.00 84.50 94 THR A CA 1
ATOM 756 C C . THR A 1 94 ? -8.250 -5.847 -16.607 1.00 84.50 94 THR A C 1
ATOM 758 O O . THR A 1 94 ? -8.966 -5.244 -17.407 1.00 84.50 94 THR A O 1
ATOM 761 N N . HIS A 1 95 ? -8.429 -5.780 -15.290 1.00 80.94 95 HIS A N 1
ATOM 762 C CA . HIS A 1 95 ? -9.553 -5.123 -14.635 1.00 80.94 95 HIS A CA 1
ATOM 763 C C . HIS A 1 95 ? -9.406 -3.596 -14.602 1.00 80.94 95 HIS A C 1
ATOM 765 O O . HIS A 1 95 ? -10.402 -2.876 -14.669 1.00 80.94 95 HIS A O 1
ATOM 771 N N . TRP A 1 96 ? -8.172 -3.084 -14.545 1.00 83.62 96 TRP A N 1
ATOM 772 C CA . TRP A 1 96 ? -7.896 -1.661 -14.331 1.00 83.62 96 TRP A CA 1
ATOM 773 C C . TRP A 1 96 ? -7.251 -0.985 -15.544 1.00 83.62 96 TRP A C 1
ATOM 775 O O . TRP A 1 96 ? -6.168 -0.409 -15.467 1.00 83.62 96 TRP A O 1
ATOM 785 N N . GLY A 1 97 ? -7.955 -1.013 -16.678 1.00 81.38 97 GLY A N 1
ATOM 786 C CA . GLY A 1 97 ? -7.603 -0.240 -17.876 1.00 81.38 97 GLY A CA 1
ATOM 787 C C . GLY A 1 97 ? -6.614 -0.917 -18.827 1.00 81.38 97 GLY A C 1
ATOM 788 O O . GLY A 1 97 ? -6.163 -0.273 -19.771 1.00 81.38 97 GLY A O 1
ATOM 789 N N . GLY A 1 98 ? -6.270 -2.190 -18.604 1.00 81.25 98 GLY A N 1
ATOM 790 C CA . GLY A 1 98 ? -5.360 -2.935 -19.478 1.00 81.25 98 GLY A CA 1
ATOM 791 C C . GLY A 1 98 ? -3.926 -2.401 -19.460 1.00 81.25 98 GLY A C 1
ATOM 792 O O . GLY A 1 98 ? -3.182 -2.599 -20.420 1.00 81.25 98 GLY A O 1
ATOM 793 N N . VAL A 1 99 ? -3.546 -1.686 -18.399 1.00 89.31 99 VAL A N 1
ATOM 794 C CA . VAL A 1 99 ? -2.210 -1.099 -18.260 1.00 89.31 99 VAL A CA 1
ATOM 795 C C . VAL A 1 99 ? -1.179 -2.155 -17.880 1.00 89.31 99 VAL A C 1
ATOM 797 O O . VAL A 1 99 ? -1.508 -3.196 -17.311 1.00 89.31 99 VAL A O 1
ATOM 800 N N . ILE A 1 100 ? 0.083 -1.878 -18.199 1.00 91.50 100 ILE A N 1
ATOM 801 C CA . ILE A 1 100 ? 1.193 -2.755 -17.836 1.00 91.50 100 ILE A CA 1
ATOM 802 C C . ILE A 1 100 ? 1.476 -2.609 -16.341 1.00 91.50 100 ILE A C 1
ATOM 804 O O . ILE A 1 100 ? 1.771 -1.520 -15.857 1.00 91.50 100 ILE A O 1
ATOM 808 N N . GLU A 1 101 ? 1.424 -3.735 -15.650 1.00 93.69 101 GLU A N 1
ATOM 809 C CA . GLU A 1 101 ? 1.938 -3.952 -14.307 1.00 93.69 101 GLU A CA 1
ATOM 810 C C . GLU A 1 101 ? 3.346 -4.548 -14.437 1.00 93.69 101 GLU A C 1
ATOM 812 O O . GLU A 1 101 ? 3.516 -5.607 -15.046 1.00 93.69 101 GLU A O 1
ATOM 817 N N . ASP A 1 102 ? 4.369 -3.856 -13.931 1.00 94.19 102 ASP A N 1
ATOM 818 C CA . ASP A 1 102 ? 5.766 -4.284 -14.069 1.00 94.19 102 ASP A CA 1
ATOM 819 C C . ASP A 1 102 ? 6.286 -5.131 -12.900 1.00 94.19 102 ASP A C 1
ATOM 821 O O . ASP A 1 102 ? 7.403 -5.645 -12.975 1.00 94.19 102 ASP A O 1
ATOM 825 N N . ASN A 1 103 ? 5.470 -5.310 -11.855 1.00 97.25 103 ASN A N 1
ATOM 826 C CA . ASN A 1 103 ? 5.778 -6.064 -10.644 1.00 97.25 103 ASN A CA 1
ATOM 8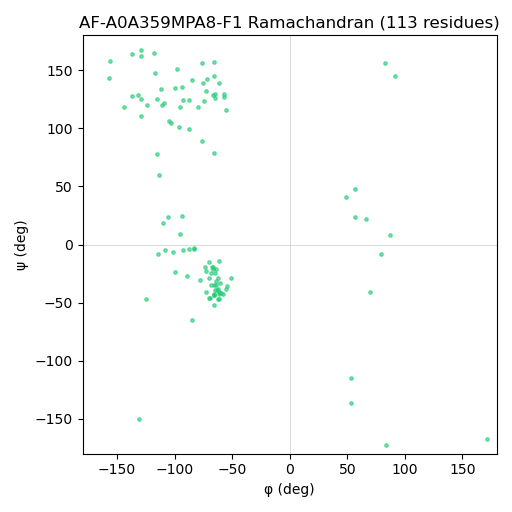27 C C . ASN A 1 103 ? 7.045 -5.580 -9.911 1.00 97.25 103 ASN A C 1
ATOM 829 O O . ASN A 1 103 ? 7.667 -6.322 -9.137 1.00 97.25 103 ASN A O 1
ATOM 833 N N . SER A 1 104 ? 7.434 -4.317 -10.115 1.00 96.88 104 SER A N 1
ATOM 834 C CA . SER A 1 104 ? 8.562 -3.704 -9.409 1.00 96.88 104 SER A CA 1
ATOM 835 C C . SER A 1 104 ? 8.277 -3.492 -7.919 1.00 96.88 104 SER A C 1
ATOM 837 O O . SER A 1 104 ? 9.219 -3.499 -7.124 1.00 96.88 104 SER A O 1
ATOM 839 N N . PHE A 1 105 ? 6.999 -3.391 -7.533 1.00 98.25 105 PHE A N 1
ATOM 840 C CA . PHE A 1 105 ? 6.534 -3.505 -6.151 1.00 98.25 105 PHE A CA 1
ATOM 841 C C . PHE A 1 105 ? 5.867 -4.868 -5.939 1.00 98.25 105 PHE A C 1
ATOM 843 O O . PHE A 1 105 ? 4.762 -5.107 -6.415 1.00 98.25 105 PHE A O 1
ATOM 850 N N . GLY A 1 106 ? 6.539 -5.775 -5.236 1.00 98.12 106 GLY A N 1
ATOM 851 C CA . GLY A 1 106 ? 6.049 -7.126 -4.986 1.00 98.12 106 GLY A CA 1
ATOM 852 C C . GLY A 1 106 ? 6.145 -7.511 -3.516 1.00 98.12 106 GLY A C 1
ATOM 853 O O . GLY A 1 106 ? 6.044 -6.678 -2.616 1.00 98.12 106 GLY A O 1
ATOM 854 N N . THR A 1 107 ? 6.331 -8.805 -3.246 1.00 98.50 107 THR A N 1
ATOM 855 C CA . THR A 1 107 ? 6.252 -9.334 -1.875 1.00 98.50 107 THR A CA 1
ATOM 856 C C . THR A 1 107 ? 7.292 -8.718 -0.937 1.00 98.50 107 THR A C 1
ATOM 858 O O . THR A 1 107 ? 6.959 -8.415 0.204 1.00 98.50 107 THR A O 1
ATOM 861 N N . HIS A 1 108 ? 8.533 -8.518 -1.388 1.00 98.44 108 HIS A N 1
ATOM 862 C CA . HIS A 1 108 ? 9.586 -7.966 -0.525 1.00 98.44 108 HIS A CA 1
ATOM 863 C C . HIS A 1 108 ? 9.309 -6.501 -0.193 1.00 98.44 108 HIS A C 1
ATOM 865 O O . HIS A 1 108 ? 9.348 -6.122 0.974 1.00 98.44 108 HIS A O 1
ATOM 871 N N . GLU A 1 109 ? 8.952 -5.709 -1.205 1.00 98.50 109 GLU A N 1
ATOM 872 C CA . GLU A 1 109 ? 8.668 -4.287 -1.038 1.00 98.50 109 GLU A CA 1
ATOM 873 C C . GLU A 1 109 ? 7.424 -4.059 -0.155 1.00 98.50 109 GLU A C 1
ATOM 875 O O . GLU A 1 109 ? 7.435 -3.194 0.720 1.00 98.50 109 GLU A O 1
ATOM 880 N N . PHE A 1 110 ? 6.376 -4.882 -0.300 1.00 98.62 110 PHE A N 1
ATOM 881 C CA . PHE A 1 110 ? 5.191 -4.812 0.561 1.00 98.62 110 PHE A CA 1
ATOM 882 C C . PHE A 1 110 ? 5.480 -5.189 2.023 1.00 98.62 110 PHE A C 1
ATOM 884 O O . PHE A 1 110 ? 5.003 -4.522 2.945 1.00 98.62 110 PHE A O 1
ATOM 891 N N . MET 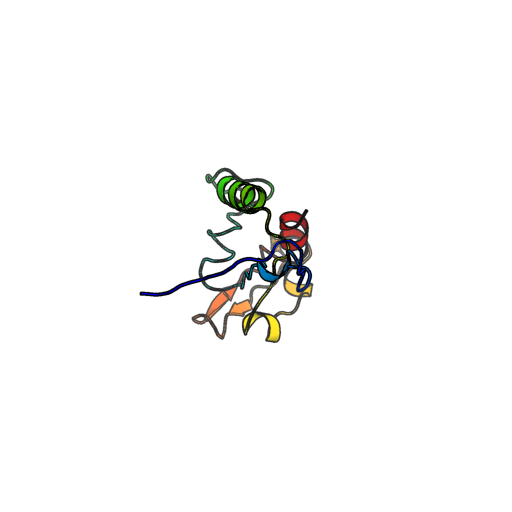A 1 111 ? 6.261 -6.247 2.255 1.00 98.44 111 MET A N 1
ATOM 892 C CA . MET A 1 111 ? 6.616 -6.663 3.616 1.00 98.44 111 MET A CA 1
ATOM 893 C C . MET A 1 111 ? 7.540 -5.645 4.298 1.00 98.44 111 MET A C 1
ATOM 895 O O . MET A 1 111 ? 7.399 -5.399 5.497 1.00 98.44 111 MET A O 1
ATOM 899 N N . GLU A 1 112 ? 8.435 -5.009 3.540 1.00 97.75 112 GLU A N 1
ATOM 900 C CA . GLU A 1 112 ? 9.268 -3.915 4.038 1.00 97.75 112 GLU A CA 1
ATOM 901 C C . GLU A 1 112 ? 8.433 -2.681 4.404 1.00 97.75 112 GLU A C 1
ATOM 903 O O . GLU A 1 112 ? 8.616 -2.126 5.485 1.00 97.75 112 GLU A O 1
ATOM 908 N N . LEU A 1 113 ? 7.463 -2.296 3.566 1.00 97.88 113 LEU A N 1
ATOM 909 C CA . LEU A 1 113 ? 6.540 -1.192 3.855 1.00 97.88 113 LEU A CA 1
ATOM 910 C C . LEU A 1 113 ? 5.811 -1.370 5.197 1.00 97.88 113 LEU A C 1
ATOM 912 O O . LEU A 1 113 ? 5.543 -0.390 5.895 1.00 97.88 113 LEU A O 1
ATOM 916 N N . CYS A 1 114 ? 5.475 -2.614 5.544 1.00 97.44 114 CYS A N 1
ATOM 917 C CA . CYS A 1 114 ? 4.751 -2.952 6.768 1.00 97.44 114 CYS A CA 1
ATOM 918 C C . CYS A 1 114 ? 5.644 -3.070 8.020 1.00 97.44 114 CYS A C 1
ATOM 920 O O . CYS A 1 114 ? 5.104 -3.309 9.103 1.00 97.44 114 CYS A O 1
ATOM 922 N N . SER A 1 115 ? 6.969 -2.935 7.884 1.00 92.06 115 SER A N 1
ATOM 923 C CA . SER A 1 115 ? 7.950 -3.081 8.973 1.00 92.06 115 SER A CA 1
ATOM 924 C C . SER A 1 115 ? 8.233 -1.764 9.719 1.00 92.06 115 SER A C 1
ATOM 926 O O . SER A 1 115 ? 8.365 -1.833 10.961 1.00 92.06 115 SER A O 1
#

Sequence (115 aa):
MVKLFVNPNKKKGHINKEIYGHFSEHLGRCIYEGVYVGDNSEIPNTNGMRKDVVKALKDMKIPVLRWPGGCFADEYHWRDGIGPKESRKKMINTHWGGVIEDNSFGTHEFMELCS

Mean predicted aligned error: 3.4 Å

Secondary structure (DSSP, 8-state):
-------TT-------GGGG-EE--SSTTTTBTTTB--TT-SS-EETTEEHHHHHHHHHTT---EE-S-HHHHHH--GGGGSS-GGGSPPEEETTTTTEEE---S-HHHHHHHT-

Solvent-accessible surface area (backbone atoms only — not comparable to full-atom values): 7162 Å² total; per-residue (Å²): 137,88,88,87,86,86,62,89,90,61,81,88,79,80,85,62,65,61,81,61,44,47,78,49,33,79,44,86,50,51,39,52,75,53,41,38,57,46,76,86,42,91,64,66,53,57,95,11,31,33,46,69,54,55,49,50,47,58,74,67,57,63,63,43,77,45,67,56,27,78,76,50,44,80,72,58,59,69,75,37,22,47,77,63,61,91,74,26,47,67,46,65,37,72,89,64,82,56,41,81,39,54,33,74,73,24,62,67,55,54,55,55,74,74,106

Foldseek 3Di:
DDDDDDDPVDDDDDDDLCVQAEEAAPADPSPDVVFFPAPPDPQPDDRRGHPVNLVVCVVVVHPYYDDNDDPVVVVDDQVLLDDDLVPRDWDQPPVHPRDIDSSSPGDVNVVVSVD